Protein AF-A0A7R9MR93-F1 (afdb_monomer_lite)

Radius of gyration: 29.31 Å; chains: 1; bounding box: 92×60×72 Å

Foldseek 3Di:
DPPPPDWDKDKDKDKDPKDFPQPPPPDDDDDDDDDPDPRPGDTDIDIDIDIGTPWFQFDPDDPVVVLRHGDISVCVVVSVCVVCVVVVVVVVVVVVVVVVVPPPPDDDPDDPDDDDDDDDDPPPPPPPPPPPVPDDPDDGDGDHDDDPDPPPPPDDD

Structure (mmCIF, N/CA/C/O backbone):
data_AF-A0A7R9MR93-F1
#
_entry.id   AF-A0A7R9MR93-F1
#
loop_
_atom_site.group_PDB
_atom_site.id
_atom_site.type_symbol
_atom_site.label_atom_id
_atom_site.label_alt_id
_atom_site.label_comp_id
_atom_site.label_asym_id
_atom_site.label_entity_id
_atom_site.label_seq_id
_atom_site.pdbx_PDB_ins_code
_atom_site.Cartn_x
_atom_site.Cartn_y
_atom_site.Cartn_z
_atom_site.occupancy
_atom_site.B_iso_or_equiv
_atom_site.auth_seq_id
_atom_site.auth_comp_id
_atom_site.auth_asym_id
_atom_site.auth_atom_id
_atom_site.pdbx_PDB_model_num
ATOM 1 N N . ASP A 1 1 ? -38.049 0.715 10.838 1.00 40.25 1 ASP A N 1
ATOM 2 C CA . ASP A 1 1 ? -36.932 1.017 9.932 1.00 40.25 1 ASP A CA 1
ATOM 3 C C . ASP A 1 1 ? -35.722 0.181 10.266 1.00 40.25 1 ASP A C 1
ATOM 5 O O . ASP A 1 1 ? -35.054 0.415 11.266 1.00 40.25 1 ASP A O 1
ATOM 9 N N . HIS A 1 2 ? -35.510 -0.874 9.481 1.00 47.22 2 HIS A N 1
ATOM 10 C CA . HIS A 1 2 ? -34.204 -1.509 9.385 1.00 47.22 2 HIS A CA 1
ATOM 11 C C . HIS A 1 2 ? -33.298 -0.504 8.675 1.00 47.22 2 HIS A C 1
ATOM 13 O O . HIS A 1 2 ? -33.533 -0.187 7.516 1.00 47.22 2 HIS A O 1
ATOM 19 N N . ASN A 1 3 ? -32.323 0.055 9.394 1.00 55.16 3 ASN A N 1
ATOM 20 C CA . ASN A 1 3 ? -31.207 0.732 8.748 1.00 55.16 3 ASN A CA 1
ATOM 21 C C . ASN A 1 3 ? -30.474 -0.334 7.932 1.00 55.16 3 ASN A C 1
ATOM 23 O O . ASN A 1 3 ? -29.697 -1.104 8.498 1.00 55.16 3 ASN A O 1
ATOM 27 N N . ASP A 1 4 ? -30.753 -0.396 6.633 1.00 56.91 4 ASP A N 1
ATOM 28 C CA . ASP A 1 4 ? -29.917 -1.116 5.684 1.00 56.91 4 ASP A CA 1
ATOM 29 C C . ASP A 1 4 ? -28.530 -0.474 5.744 1.00 56.91 4 ASP A C 1
ATOM 31 O O . ASP A 1 4 ? -28.295 0.629 5.247 1.00 56.91 4 ASP A O 1
ATOM 35 N N . CYS A 1 5 ? -27.617 -1.125 6.463 1.00 66.06 5 CYS A N 1
ATOM 36 C CA . CYS A 1 5 ? -26.239 -0.684 6.563 1.00 66.06 5 CYS A CA 1
ATOM 37 C C . CYS A 1 5 ? -25.565 -1.021 5.231 1.00 66.06 5 CYS A C 1
ATOM 39 O O . CYS A 1 5 ? -25.122 -2.145 5.008 1.00 66.06 5 CYS A O 1
ATOM 41 N N . HIS A 1 6 ? -25.596 -0.071 4.299 1.00 73.88 6 HIS A N 1
ATOM 42 C CA . HIS A 1 6 ? -24.964 -0.224 2.999 1.00 73.88 6 HIS A CA 1
ATOM 43 C C . HIS A 1 6 ? -23.453 -0.034 3.148 1.00 73.88 6 HIS A C 1
ATOM 45 O O . HIS A 1 6 ? -22.984 1.068 3.437 1.00 73.88 6 HIS A O 1
ATOM 51 N N . PHE A 1 7 ? -22.695 -1.106 2.938 1.00 80.62 7 PHE A N 1
ATOM 52 C CA . PHE A 1 7 ? -21.237 -1.081 2.976 1.00 80.62 7 PHE A CA 1
ATOM 53 C C . PHE A 1 7 ? -20.690 -0.914 1.562 1.00 80.62 7 PHE A C 1
ATOM 55 O O . PHE A 1 7 ? -21.011 -1.692 0.664 1.00 80.62 7 PHE A O 1
ATOM 62 N N . SER A 1 8 ? -19.869 0.111 1.355 1.00 86.12 8 SER A N 1
ATOM 63 C CA . SER A 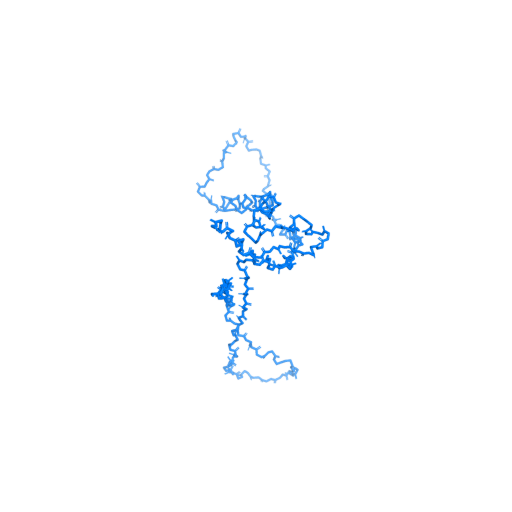1 8 ? -19.171 0.311 0.088 1.00 86.12 8 SER A CA 1
ATOM 64 C C . SER A 1 8 ? -17.885 -0.512 0.039 1.00 86.12 8 SER A C 1
ATOM 66 O O . SER A 1 8 ? -17.144 -0.587 1.019 1.00 86.12 8 SER A O 1
ATOM 68 N N . CYS A 1 9 ? -17.598 -1.079 -1.127 1.00 90.12 9 CYS A N 1
ATOM 69 C CA . CYS A 1 9 ? -16.302 -1.654 -1.463 1.00 90.12 9 CYS A CA 1
ATOM 70 C C . CYS A 1 9 ? -15.787 -1.015 -2.754 1.00 90.12 9 CYS A C 1
ATOM 72 O O . CYS A 1 9 ? -16.573 -0.541 -3.579 1.00 90.12 9 CYS A O 1
ATOM 74 N N . VAL A 1 10 ? -14.468 -0.993 -2.908 1.00 91.25 10 VAL A N 1
ATOM 75 C CA . VAL A 1 10 ? -13.805 -0.663 -4.169 1.00 91.25 10 VAL A CA 1
ATOM 76 C C . VAL A 1 10 ? -13.380 -1.972 -4.813 1.00 91.25 10 VAL A C 1
ATOM 78 O O . VAL A 1 10 ? -12.805 -2.833 -4.152 1.00 91.25 10 VAL A O 1
ATOM 81 N N . VAL A 1 11 ? -13.695 -2.123 -6.097 1.00 92.81 11 VAL A N 1
ATOM 82 C CA . VAL A 1 11 ? -13.258 -3.261 -6.904 1.00 92.81 11 VAL A CA 1
ATOM 83 C C . VAL A 1 11 ? -12.329 -2.734 -7.982 1.00 92.81 11 VAL A C 1
ATOM 85 O O . VAL A 1 11 ? -12.728 -1.890 -8.786 1.00 92.81 11 VAL A O 1
ATOM 88 N N . GLN A 1 12 ? -11.099 -3.227 -7.995 1.00 93.81 12 GLN A N 1
ATOM 89 C CA . GLN A 1 12 ? -10.094 -2.875 -8.983 1.00 93.81 12 GLN A CA 1
ATOM 90 C C . GLN A 1 12 ? -9.714 -4.112 -9.795 1.00 93.81 12 GLN A C 1
ATOM 92 O O . GLN A 1 12 ? -9.323 -5.139 -9.246 1.00 93.81 12 GLN A O 1
ATOM 97 N N . TYR A 1 13 ? -9.816 -3.995 -11.118 1.00 93.44 13 TYR A N 1
ATOM 98 C CA . TYR A 1 13 ? -9.329 -5.003 -12.053 1.00 93.44 13 TYR A CA 1
ATOM 99 C C . TYR A 1 13 ? -7.941 -4.596 -12.531 1.00 93.44 13 TYR A C 1
ATOM 101 O O . TYR A 1 13 ? -7.771 -3.534 -13.131 1.00 93.44 13 TYR A O 1
ATOM 109 N N . ILE A 1 14 ? -6.954 -5.442 -12.264 1.00 92.81 14 ILE A N 1
ATOM 110 C CA . ILE A 1 14 ? -5.595 -5.298 -12.772 1.00 92.81 14 ILE A CA 1
ATOM 111 C C . ILE A 1 14 ? -5.480 -6.219 -13.979 1.00 92.81 14 ILE A C 1
ATOM 113 O O . ILE A 1 14 ? -5.696 -7.426 -13.879 1.00 92.81 14 ILE A O 1
ATOM 117 N N . ILE A 1 15 ? -5.180 -5.637 -15.134 1.00 92.81 15 ILE A N 1
ATOM 118 C CA . ILE A 1 15 ? -5.023 -6.368 -16.388 1.00 92.81 15 ILE A CA 1
ATOM 119 C C . ILE A 1 15 ? -3.543 -6.340 -16.735 1.00 92.81 15 ILE A C 1
ATOM 121 O O . ILE A 1 15 ? -2.976 -5.266 -16.950 1.00 92.81 15 ILE A O 1
ATOM 125 N N . PHE A 1 16 ? -2.919 -7.512 -16.774 1.00 89.06 16 PHE A N 1
ATOM 126 C CA . PHE A 1 16 ? -1.533 -7.625 -17.203 1.00 89.06 16 PHE A CA 1
ATOM 127 C C . PHE A 1 16 ? -1.456 -7.579 -18.736 1.00 89.06 16 PHE A C 1
ATOM 129 O O . PHE A 1 16 ? -2.408 -7.989 -19.410 1.00 89.06 16 PHE A O 1
ATOM 136 N N . PRO A 1 17 ? -0.346 -7.072 -19.308 1.00 90.12 17 PRO A N 1
ATOM 137 C CA . PRO A 1 17 ? -0.126 -7.125 -20.750 1.00 90.12 17 PRO A CA 1
ATOM 138 C C . PRO A 1 17 ? -0.312 -8.550 -21.282 1.00 90.12 17 PRO A C 1
ATOM 140 O O . PRO A 1 17 ? 0.073 -9.501 -20.613 1.00 90.12 17 PRO A O 1
ATOM 143 N N . SER A 1 18 ? -0.875 -8.708 -22.481 1.00 83.06 18 SER A N 1
ATOM 144 C CA . SER A 1 18 ? -1.059 -10.031 -23.088 1.00 83.06 18 SER A CA 1
ATOM 145 C C . SER A 1 18 ? 0.278 -10.750 -23.263 1.00 83.06 18 SER A C 1
ATOM 147 O O . SER A 1 18 ? 1.231 -10.159 -23.779 1.00 83.06 18 SER A O 1
ATOM 149 N N . HIS A 1 19 ? 0.330 -12.028 -22.895 1.00 77.56 19 HIS A N 1
ATOM 150 C CA . HIS A 1 19 ? 1.500 -12.878 -23.096 1.00 77.56 19 HIS A CA 1
ATOM 151 C C . HIS A 1 19 ? 1.193 -13.890 -24.198 1.00 77.56 19 HIS A C 1
ATOM 153 O O . HIS A 1 19 ? 0.135 -14.515 -24.191 1.00 77.56 19 HIS A O 1
ATOM 159 N N . THR A 1 20 ? 2.112 -14.070 -25.138 1.00 79.94 20 THR A N 1
ATOM 160 C CA . THR A 1 20 ? 2.075 -15.205 -26.063 1.00 79.94 20 THR A CA 1
ATOM 161 C C . THR A 1 20 ? 2.774 -16.377 -25.390 1.00 79.94 20 THR A C 1
ATOM 163 O O . THR A 1 20 ? 3.983 -16.308 -25.152 1.00 79.94 20 THR A O 1
ATOM 166 N N . ILE A 1 21 ? 2.043 -17.447 -25.077 1.00 66.88 21 ILE A N 1
ATOM 167 C CA . ILE A 1 21 ? 2.686 -18.732 -24.796 1.00 66.88 21 ILE A CA 1
ATOM 168 C C . ILE A 1 21 ? 2.987 -19.347 -26.156 1.00 66.88 21 ILE A C 1
ATOM 170 O O . ILE A 1 21 ? 2.104 -19.877 -26.823 1.00 66.88 21 ILE A O 1
ATOM 174 N N . THR A 1 22 ? 4.240 -19.248 -26.584 1.00 60.81 22 THR A N 1
ATOM 175 C CA . THR A 1 22 ? 4.732 -20.130 -27.637 1.00 60.81 22 THR A CA 1
ATOM 176 C C . THR A 1 22 ? 4.947 -21.477 -26.960 1.00 60.81 22 THR A C 1
ATOM 178 O O . THR A 1 22 ? 5.617 -21.566 -25.927 1.00 60.81 22 THR A O 1
ATOM 181 N N . ALA A 1 23 ? 4.274 -22.523 -27.436 1.00 53.22 23 ALA A N 1
ATOM 182 C CA . ALA A 1 23 ? 4.410 -23.849 -26.854 1.00 53.22 23 ALA A CA 1
ATOM 183 C C . ALA A 1 23 ? 5.876 -24.283 -26.996 1.00 53.22 23 ALA A C 1
ATOM 185 O O . ALA A 1 23 ? 6.309 -24.705 -28.068 1.00 53.22 23 ALA A O 1
ATOM 186 N N . SER A 1 24 ? 6.665 -24.174 -25.926 1.00 50.56 24 SER A N 1
ATOM 187 C CA . SER A 1 24 ? 8.002 -24.748 -25.872 1.00 50.56 24 SER A CA 1
ATOM 188 C C . SER A 1 24 ? 7.852 -26.263 -25.935 1.00 50.56 24 SER A C 1
ATOM 190 O O . SER A 1 24 ? 7.626 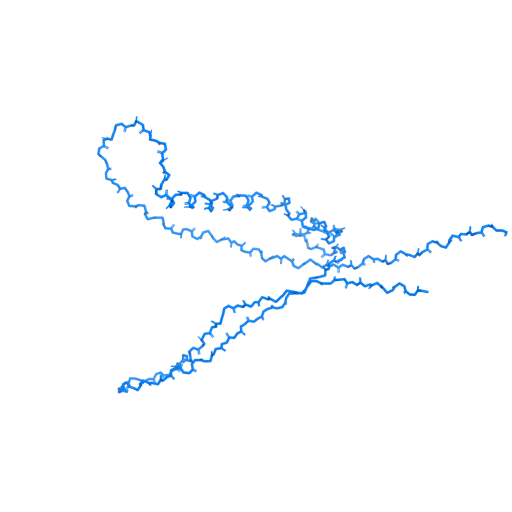-26.952 -24.941 1.00 50.56 24 SER A O 1
ATOM 192 N N . LYS A 1 25 ? 7.931 -26.784 -27.158 1.00 51.03 25 LYS A N 1
ATOM 193 C CA . LYS A 1 25 ? 7.966 -28.207 -27.467 1.00 51.03 25 LYS A CA 1
ATOM 194 C C . LYS A 1 25 ? 9.291 -28.766 -26.951 1.00 51.0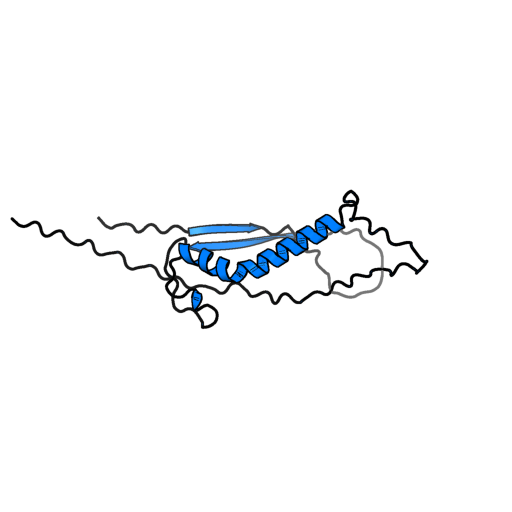3 25 LYS A C 1
ATOM 196 O O . LYS A 1 25 ? 10.264 -28.897 -27.686 1.00 51.03 25 LYS A O 1
ATOM 201 N N . GLU A 1 26 ? 9.344 -29.074 -25.660 1.00 51.62 26 GLU A N 1
ATOM 202 C CA . GLU A 1 26 ? 10.393 -29.905 -25.076 1.00 51.62 26 GLU A CA 1
ATOM 203 C C . GLU A 1 26 ? 10.213 -31.345 -25.591 1.00 51.62 26 GLU A C 1
ATOM 205 O O . GLU A 1 26 ? 9.547 -32.183 -24.988 1.00 51.62 26 GLU A O 1
ATOM 210 N N . SER A 1 27 ? 10.758 -31.631 -26.773 1.00 46.44 27 SER A N 1
ATOM 211 C CA . SER A 1 27 ? 11.159 -32.981 -27.183 1.00 46.44 27 SER A CA 1
ATOM 212 C C . SER A 1 27 ? 12.105 -32.918 -28.374 1.00 46.44 27 SER A C 1
ATOM 214 O O . SER A 1 27 ? 11.687 -32.793 -29.518 1.00 46.44 27 SER A O 1
ATOM 216 N N . LEU A 1 28 ? 13.394 -32.987 -28.046 1.00 49.03 28 LEU A N 1
ATOM 217 C CA . LEU A 1 28 ? 14.412 -33.834 -28.673 1.00 49.03 28 LEU A CA 1
ATOM 218 C C . LEU A 1 28 ? 14.053 -34.431 -30.054 1.00 49.03 28 LEU A C 1
ATOM 220 O O . LEU A 1 28 ? 13.329 -35.420 -30.119 1.00 49.03 28 LEU A O 1
ATOM 224 N N . SER A 1 29 ? 14.667 -33.921 -31.123 1.00 39.38 29 SER A N 1
ATOM 225 C CA . SER A 1 29 ? 15.457 -34.717 -32.078 1.00 39.38 29 SER A CA 1
ATOM 226 C C . SER A 1 29 ? 16.106 -33.797 -33.105 1.00 39.38 29 SER A C 1
ATOM 228 O O . SER A 1 29 ? 15.453 -32.926 -33.667 1.00 39.38 29 SER A O 1
ATOM 230 N N . ASP A 1 30 ? 17.395 -34.039 -33.305 1.00 54.00 30 ASP A N 1
ATOM 231 C CA . ASP A 1 30 ? 18.212 -33.617 -34.437 1.00 54.00 30 ASP A CA 1
ATOM 232 C C . ASP A 1 30 ? 17.564 -34.050 -35.769 1.00 54.00 30 ASP A C 1
ATOM 234 O O . ASP A 1 30 ? 16.806 -35.027 -35.788 1.00 54.00 30 ASP A O 1
ATOM 238 N N . ASP A 1 31 ? 17.951 -33.355 -36.837 1.00 57.19 31 ASP A N 1
ATOM 239 C CA . ASP A 1 31 ? 17.716 -33.628 -38.262 1.00 57.19 31 ASP A CA 1
ATOM 240 C C . ASP A 1 31 ? 16.406 -33.157 -38.953 1.00 57.19 31 ASP A C 1
ATOM 242 O O . ASP A 1 31 ? 15.290 -33.586 -38.665 1.00 57.19 31 ASP A O 1
ATOM 246 N N . GLU A 1 32 ? 16.661 -32.344 -39.993 1.00 49.38 32 GLU A N 1
ATOM 247 C CA . GLU A 1 32 ? 15.882 -32.027 -41.204 1.00 49.38 32 GLU A CA 1
ATOM 248 C C . GLU A 1 32 ? 14.861 -30.860 -41.182 1.00 49.38 32 GLU A C 1
ATOM 250 O O . GLU A 1 32 ? 13.750 -30.950 -40.670 1.00 49.38 32 GLU A O 1
ATOM 255 N N . GLU A 1 33 ? 15.280 -29.798 -41.891 1.00 46.91 33 GLU A N 1
ATOM 256 C CA . GLU A 1 33 ? 14.519 -28.918 -42.799 1.00 46.91 33 GLU A CA 1
ATOM 257 C C . GLU A 1 33 ? 13.344 -28.081 -42.243 1.00 46.91 33 GLU A C 1
ATOM 259 O O . GLU A 1 33 ? 12.282 -28.559 -41.854 1.00 46.91 33 GLU A O 1
ATOM 264 N N . SER A 1 34 ? 13.537 -26.756 -42.298 1.00 54.88 34 SER A N 1
ATOM 265 C CA . SER A 1 34 ? 12.596 -25.710 -41.893 1.00 54.88 34 SER A CA 1
ATOM 266 C C . SER A 1 34 ? 11.231 -25.789 -42.587 1.00 54.88 34 SER A C 1
ATOM 268 O O . SER A 1 34 ? 11.062 -25.294 -43.702 1.00 54.88 34 SER A O 1
ATOM 270 N N . GLU A 1 35 ? 10.212 -26.249 -41.864 1.00 44.97 35 GLU A N 1
ATOM 271 C CA . GLU A 1 35 ? 8.842 -25.785 -42.077 1.00 44.97 35 GLU A CA 1
ATOM 272 C C . GLU A 1 35 ? 8.606 -24.515 -41.248 1.00 44.97 35 GLU A C 1
ATOM 274 O O . GLU A 1 35 ? 8.732 -24.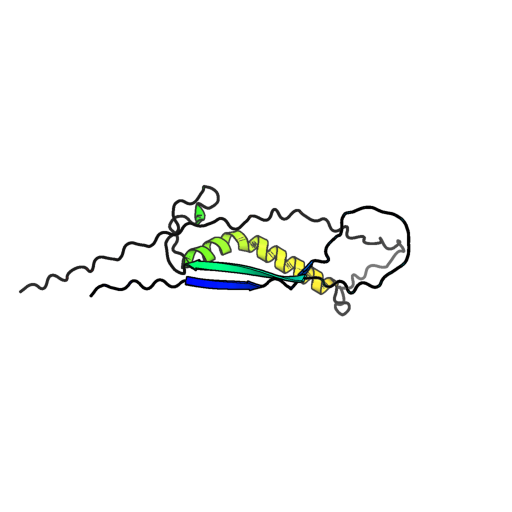505 -40.023 1.00 44.97 35 GLU A O 1
ATOM 279 N N . LEU A 1 36 ? 8.270 -23.420 -41.936 1.00 51.88 36 LEU A N 1
ATOM 280 C CA . LEU A 1 36 ? 7.716 -22.198 -41.350 1.00 51.88 36 LEU A CA 1
ATOM 281 C C . LEU A 1 36 ? 6.308 -22.508 -40.822 1.00 51.88 36 LEU A C 1
ATOM 283 O O . LEU A 1 36 ? 5.311 -22.143 -41.441 1.00 51.88 36 LEU A O 1
ATOM 287 N N . THR A 1 37 ? 6.204 -23.235 -39.714 1.00 45.66 37 THR A N 1
ATOM 288 C CA . THR A 1 37 ? 4.935 -23.351 -38.998 1.00 45.66 37 THR A CA 1
ATOM 289 C C . THR A 1 37 ? 4.644 -22.002 -38.366 1.00 45.66 37 THR A C 1
ATOM 291 O O . THR A 1 37 ? 5.409 -21.544 -37.517 1.00 45.66 37 THR A O 1
ATOM 294 N N . GLU A 1 38 ? 3.570 -21.357 -38.820 1.00 50.84 38 GLU A N 1
ATOM 295 C CA . GLU A 1 38 ? 2.978 -20.202 -38.154 1.00 50.84 38 GLU A CA 1
ATOM 296 C C . GLU A 1 38 ? 2.785 -20.583 -36.685 1.00 50.84 38 GLU A C 1
ATOM 298 O O . GLU A 1 38 ? 2.036 -21.507 -36.366 1.00 50.84 38 GLU A O 1
ATOM 303 N N . ASP A 1 39 ? 3.571 -19.961 -35.809 1.00 55.19 39 ASP A N 1
ATOM 304 C CA . ASP A 1 39 ? 3.486 -20.159 -34.371 1.00 55.19 39 ASP A CA 1
ATOM 305 C C . ASP A 1 39 ? 2.142 -19.564 -33.937 1.00 55.19 39 ASP A C 1
ATOM 307 O O . ASP A 1 39 ? 2.023 -18.360 -33.706 1.00 55.19 39 ASP A O 1
ATOM 311 N N . ASP A 1 40 ? 1.099 -20.400 -33.947 1.00 60.78 40 ASP A N 1
ATOM 312 C CA . ASP A 1 40 ? -0.234 -20.124 -33.405 1.00 60.78 40 ASP A CA 1
ATOM 313 C C . ASP A 1 40 ? -0.119 -20.055 -31.876 1.00 60.78 40 ASP A C 1
ATOM 315 O O . ASP A 1 40 ? -0.587 -20.916 -31.132 1.00 60.78 40 ASP A O 1
ATOM 319 N N . GLY A 1 41 ? 0.642 -19.067 -31.403 1.00 66.62 41 GLY A N 1
ATOM 320 C CA . GLY A 1 41 ? 0.843 -18.810 -29.991 1.00 66.62 41 GLY A CA 1
ATOM 321 C C . GLY A 1 41 ? -0.480 -18.371 -29.382 1.00 66.62 41 GLY A C 1
ATOM 322 O O . GLY A 1 41 ? -1.028 -17.329 -29.748 1.00 66.62 41 GLY A O 1
ATOM 323 N N . GLU A 1 42 ? -0.993 -19.149 -28.431 1.00 75.25 42 GLU A N 1
ATOM 324 C CA . GLU A 1 42 ? -2.217 -18.802 -27.718 1.00 75.25 42 GLU A CA 1
ATOM 325 C C . GLU A 1 42 ? -1.966 -17.533 -26.887 1.00 75.25 42 GLU A C 1
ATOM 327 O O . GLU A 1 42 ? -1.097 -17.483 -26.007 1.00 75.25 42 GLU A O 1
ATOM 332 N N . LEU A 1 43 ? -2.709 -16.469 -27.201 1.00 79.38 43 LEU A N 1
ATOM 333 C CA . LEU A 1 43 ? -2.665 -15.221 -26.449 1.00 79.38 43 LEU A CA 1
ATOM 334 C C . LEU A 1 43 ? -3.366 -15.418 -25.105 1.00 79.38 43 LEU A C 1
ATOM 336 O O . LEU A 1 43 ? -4.585 -15.584 -25.045 1.00 79.38 43 LEU A O 1
ATOM 340 N N . GLN A 1 44 ? -2.605 -15.329 -24.019 1.00 81.50 44 GLN A N 1
ATOM 341 C CA . GLN A 1 44 ? -3.137 -15.391 -22.666 1.00 81.50 44 GLN A CA 1
ATOM 342 C C . GLN A 1 44 ? -3.284 -13.983 -22.081 1.00 81.50 44 GLN A C 1
ATOM 344 O O . GLN A 1 44 ? -2.336 -13.192 -22.054 1.00 81.50 44 GLN A O 1
ATOM 349 N N . LEU A 1 45 ? -4.483 -13.684 -21.573 1.00 86.75 45 LEU A N 1
ATOM 350 C CA . LEU A 1 45 ? -4.760 -12.493 -20.774 1.00 86.75 45 LEU A CA 1
ATOM 351 C C . LEU A 1 45 ? -4.842 -12.889 -19.301 1.00 86.75 45 LEU A C 1
ATOM 353 O O . LEU A 1 45 ? -5.701 -13.684 -18.918 1.00 86.75 45 LEU A O 1
ATOM 357 N N . ILE A 1 46 ? -3.969 -12.321 -18.474 1.00 89.44 46 ILE A N 1
ATOM 358 C CA . ILE A 1 46 ? -4.008 -12.513 -17.024 1.00 89.44 46 ILE A CA 1
ATOM 359 C C . ILE A 1 46 ? -4.696 -11.299 -16.403 1.00 89.44 46 ILE A C 1
ATOM 361 O O . ILE A 1 46 ? -4.327 -10.153 -16.666 1.00 89.44 46 ILE A O 1
ATOM 365 N N . THR A 1 47 ? -5.702 -11.556 -15.569 1.00 90.19 47 THR A N 1
ATOM 366 C CA . THR A 1 47 ? -6.412 -10.519 -14.816 1.00 90.19 47 THR A CA 1
ATOM 367 C C . THR A 1 47 ? -6.441 -10.863 -13.340 1.00 90.19 47 THR A C 1
ATOM 369 O O . THR A 1 47 ? -6.738 -12.000 -12.976 1.00 90.19 47 THR A O 1
ATOM 372 N N . GLU A 1 48 ? -6.220 -9.865 -12.498 1.00 92.31 48 GLU A N 1
ATOM 373 C CA . GLU A 1 48 ? -6.332 -9.965 -11.049 1.00 92.31 48 GLU A CA 1
ATOM 374 C C . GLU A 1 48 ? -7.443 -9.026 -10.557 1.00 92.31 48 GLU A C 1
ATOM 376 O O . GLU A 1 48 ? -7.597 -7.913 -11.060 1.00 92.31 48 GLU A O 1
ATOM 381 N N . CYS A 1 49 ? -8.258 -9.488 -9.608 1.00 92.00 49 CYS A N 1
ATOM 382 C CA . CYS A 1 49 ? -9.376 -8.726 -9.051 1.00 92.00 49 CYS A CA 1
ATOM 383 C C . CYS A 1 49 ? -9.104 -8.433 -7.578 1.00 92.00 49 CYS A C 1
ATOM 385 O O . CYS A 1 49 ? -8.977 -9.356 -6.775 1.00 92.00 49 CYS A O 1
ATOM 387 N N . TRP A 1 50 ? -9.030 -7.150 -7.241 1.00 92.81 50 TRP A N 1
ATOM 388 C CA . TRP A 1 50 ? -8.821 -6.660 -5.886 1.00 92.81 50 TRP A CA 1
ATOM 389 C C . TRP A 1 50 ? -10.135 -6.093 -5.368 1.00 92.81 50 TRP A C 1
ATOM 391 O O . TRP A 1 50 ? -10.749 -5.251 -6.023 1.00 92.81 50 TRP A O 1
ATOM 401 N N . VAL A 1 51 ? -10.577 -6.561 -4.200 1.00 88.94 51 VAL A N 1
ATOM 402 C CA . VAL A 1 51 ? -11.790 -6.074 -3.536 1.00 88.94 51 VAL A CA 1
ATOM 403 C C . VAL A 1 51 ? -11.404 -5.534 -2.170 1.00 88.94 51 VAL A C 1
ATOM 405 O O . VAL A 1 51 ? -10.977 -6.294 -1.304 1.00 88.94 51 VAL A O 1
ATOM 408 N N . GLU A 1 52 ? -11.583 -4.232 -1.973 1.00 87.88 52 GLU A N 1
ATOM 409 C CA . GLU A 1 52 ? -11.196 -3.547 -0.744 1.00 87.88 52 GLU A CA 1
ATOM 410 C C . GLU A 1 52 ? -12.419 -2.938 -0.031 1.00 87.88 52 GLU A C 1
ATOM 412 O O . GLU A 1 52 ? -13.126 -2.093 -0.605 1.00 87.88 52 GLU A O 1
ATOM 417 N N . PRO A 1 53 ? -12.707 -3.340 1.220 1.00 85.62 53 PRO A N 1
ATOM 418 C CA . PRO A 1 53 ? -13.764 -2.728 2.025 1.00 85.62 53 PRO A CA 1
ATOM 419 C C . PRO A 1 53 ? -13.432 -1.264 2.345 1.00 85.62 53 PRO A C 1
ATOM 421 O O . PRO A 1 53 ? -12.308 -0.950 2.695 1.00 85.62 53 PRO A O 1
ATOM 424 N N . GLN A 1 54 ? -14.413 -0.358 2.280 1.00 88.50 54 GLN A N 1
ATOM 425 C CA . GLN A 1 54 ? -14.191 1.079 2.547 1.00 88.50 54 GLN A CA 1
ATOM 426 C C . GLN A 1 54 ? -14.528 1.501 3.988 1.00 88.50 54 GLN A C 1
ATOM 428 O O . GLN A 1 54 ? -14.667 2.689 4.301 1.00 88.50 54 GLN A O 1
ATOM 433 N N . ASN A 1 55 ? -14.723 0.525 4.871 1.00 89.62 55 ASN A N 1
ATOM 434 C CA . ASN A 1 55 ? -15.188 0.705 6.239 1.00 89.62 55 ASN A CA 1
ATOM 435 C C . ASN A 1 55 ? -14.605 -0.394 7.129 1.00 89.62 55 ASN A C 1
ATOM 437 O O . ASN A 1 55 ? -14.177 -1.432 6.632 1.00 89.62 55 ASN A O 1
ATOM 441 N N . GLY A 1 56 ? -14.663 -0.181 8.443 1.00 89.56 56 GLY A N 1
ATOM 442 C CA . GLY A 1 56 ? -14.237 -1.154 9.442 1.00 89.56 56 GLY A CA 1
ATOM 443 C C . GLY A 1 56 ? -13.107 -0.644 10.312 1.00 89.56 56 GLY A C 1
ATOM 444 O O . GLY A 1 56 ? -12.463 0.352 9.993 1.00 89.56 56 GLY A O 1
ATOM 445 N N . VAL A 1 57 ? -12.899 -1.358 11.408 1.00 93.12 57 VAL A N 1
ATOM 446 C CA . VAL A 1 57 ? -11.841 -1.122 12.378 1.00 93.12 57 VAL A CA 1
ATOM 447 C C . VAL A 1 57 ? -10.884 -2.297 12.312 1.00 93.12 57 VAL A C 1
ATOM 449 O O . VAL A 1 57 ? -11.307 -3.453 12.328 1.00 93.12 57 VAL A O 1
ATOM 452 N N . SER A 1 58 ? -9.600 -2.004 12.223 1.00 92.00 58 SER A N 1
ATOM 453 C CA . SER A 1 58 ? -8.551 -3.011 12.260 1.00 92.00 58 SER A CA 1
ATOM 454 C C . SER A 1 58 ? -8.545 -3.745 13.602 1.00 92.00 58 SER A C 1
ATOM 456 O O . SER A 1 58 ? -8.638 -3.125 14.664 1.00 92.00 58 SER A O 1
ATOM 458 N N . PHE A 1 59 ? -8.466 -5.070 13.557 1.00 91.50 59 PHE A N 1
ATOM 459 C CA . PHE A 1 59 ? -8.472 -5.929 14.741 1.00 91.50 59 PHE A CA 1
ATOM 460 C C . PHE A 1 59 ? -7.437 -7.043 14.599 1.00 91.50 59 PHE A C 1
ATOM 462 O O . PHE A 1 59 ? -6.968 -7.292 13.498 1.00 91.50 59 PHE A O 1
ATOM 469 N N . ASP A 1 60 ? -7.086 -7.718 15.694 1.00 88.75 60 ASP A N 1
ATOM 470 C CA . ASP A 1 60 ? -6.236 -8.928 15.692 1.00 88.75 60 ASP A CA 1
ATOM 471 C C . ASP A 1 60 ? -4.932 -8.781 14.877 1.00 88.75 60 ASP A C 1
ATOM 473 O O . ASP A 1 60 ? -4.469 -9.687 14.176 1.00 88.75 60 ASP A O 1
ATOM 477 N N . CYS A 1 61 ? -4.314 -7.602 14.948 1.00 89.62 61 CYS A N 1
ATOM 478 C CA . CYS A 1 61 ? -3.071 -7.314 14.260 1.00 89.62 61 CYS A CA 1
ATOM 479 C C . CYS A 1 61 ? -1.909 -8.085 14.886 1.00 89.62 61 CYS A C 1
ATOM 481 O O . CYS A 1 61 ? -1.645 -8.044 16.093 1.00 89.62 61 CYS A O 1
ATOM 483 N N . SER A 1 62 ? -1.117 -8.717 14.019 1.00 90.38 62 SER A N 1
ATOM 484 C CA . SER A 1 62 ? 0.157 -9.319 14.411 1.00 90.38 62 SER A CA 1
ATOM 485 C C . SER A 1 62 ? 1.112 -8.285 15.029 1.00 90.38 62 SER A C 1
ATOM 487 O O . SER A 1 62 ? 0.994 -7.083 14.790 1.00 90.38 62 SER A O 1
ATOM 489 N N . ASN A 1 63 ? 2.136 -8.743 15.760 1.00 89.31 63 ASN A N 1
ATOM 490 C CA . ASN A 1 63 ? 3.122 -7.845 16.381 1.00 89.31 63 ASN A CA 1
ATOM 491 C C . ASN A 1 63 ? 3.779 -6.865 15.394 1.00 89.31 63 ASN A C 1
ATOM 493 O O . ASN A 1 63 ? 4.098 -5.743 15.777 1.00 89.31 63 ASN A O 1
ATOM 497 N N . ARG A 1 64 ? 3.946 -7.268 14.127 1.00 85.75 64 ARG A N 1
ATOM 498 C CA . ARG A 1 64 ? 4.508 -6.423 13.062 1.00 85.75 64 ARG A CA 1
ATOM 499 C C . ARG A 1 64 ? 3.587 -5.259 12.676 1.00 85.75 64 ARG A C 1
ATOM 501 O O . ARG A 1 64 ? 4.080 -4.221 12.259 1.00 85.75 64 ARG A O 1
ATOM 508 N N . ASN A 1 65 ? 2.278 -5.418 12.867 1.00 88.50 65 ASN A N 1
ATOM 509 C CA . ASN A 1 65 ? 1.245 -4.474 12.433 1.00 88.50 65 ASN A CA 1
ATOM 510 C C . ASN A 1 65 ? 0.481 -3.871 13.614 1.00 88.50 65 ASN A C 1
ATOM 512 O O . ASN A 1 65 ? -0.586 -3.301 13.434 1.00 88.50 65 ASN A O 1
ATOM 516 N N . LYS A 1 66 ? 1.013 -3.994 14.835 1.00 91.19 66 LYS A N 1
ATOM 517 C CA . LYS A 1 66 ? 0.397 -3.474 16.068 1.00 91.19 66 LYS A CA 1
ATOM 518 C C . LYS A 1 66 ? 0.000 -2.002 15.979 1.00 91.19 66 LYS A C 1
ATOM 520 O O . LYS A 1 66 ? -0.945 -1.596 16.638 1.00 91.19 66 LYS A O 1
ATOM 525 N N . PHE A 1 67 ? 0.726 -1.217 15.186 1.00 91.56 67 PHE A N 1
ATOM 526 C CA . PHE A 1 67 ? 0.460 0.203 14.959 1.00 91.56 67 PHE A CA 1
ATOM 527 C C . PHE A 1 67 ? -0.862 0.472 14.213 1.00 91.56 67 PHE A C 1
ATOM 529 O O . PHE A 1 67 ? -1.310 1.614 14.169 1.00 91.56 67 PHE A O 1
ATOM 536 N N . LEU A 1 68 ? -1.478 -0.568 13.640 1.00 93.12 68 LEU A N 1
ATOM 537 C CA . LEU A 1 68 ? -2.773 -0.513 12.970 1.00 93.12 68 LEU A CA 1
ATOM 538 C C . LEU A 1 68 ? -3.928 -0.986 13.852 1.00 93.12 68 LEU A C 1
ATOM 540 O O . LEU A 1 68 ? -5.073 -0.845 13.442 1.00 93.12 68 LEU A O 1
ATOM 544 N N . GLU A 1 69 ? -3.671 -1.576 15.022 1.00 93.94 69 GLU A N 1
ATOM 545 C CA . GLU A 1 69 ? -4.727 -2.135 15.872 1.00 93.94 69 GLU A CA 1
ATOM 546 C C . GLU A 1 69 ? -5.714 -1.043 16.306 1.00 93.94 69 GLU A C 1
ATOM 548 O O . GLU A 1 69 ? -5.315 -0.011 16.848 1.00 93.94 69 GLU A O 1
ATOM 553 N N . GLY A 1 70 ? -7.009 -1.285 16.105 1.00 93.88 70 GLY A N 1
ATOM 554 C CA . GLY A 1 70 ? -8.075 -0.381 16.530 1.00 93.88 70 GLY A CA 1
ATOM 555 C C . GLY A 1 70 ? -8.256 0.866 15.663 1.00 93.88 70 GLY A C 1
ATOM 556 O O . GLY A 1 70 ? -9.106 1.686 16.001 1.00 93.88 70 GLY A O 1
ATOM 557 N N . LEU A 1 71 ? -7.502 1.017 14.570 1.00 94.31 71 LEU A N 1
ATOM 558 C CA . LEU A 1 71 ? -7.680 2.130 13.638 1.00 94.31 71 LEU A CA 1
ATOM 559 C C . LEU A 1 71 ? -8.904 1.920 12.752 1.00 94.31 71 LEU A C 1
ATOM 561 O O . LEU A 1 71 ? -9.116 0.820 12.229 1.00 94.31 71 LEU A O 1
ATOM 565 N N . ASP A 1 72 ? -9.670 2.985 12.524 1.00 93.44 72 ASP A N 1
ATOM 566 C CA . ASP A 1 72 ? -10.663 3.001 11.456 1.00 93.44 72 ASP A CA 1
ATOM 567 C C . ASP A 1 72 ? -9.963 2.910 10.096 1.00 93.44 72 ASP A C 1
ATOM 569 O O . ASP A 1 72 ? -8.868 3.436 9.890 1.00 93.44 72 ASP A O 1
ATOM 573 N N . TYR A 1 73 ? -10.635 2.314 9.112 1.00 91.00 73 TYR A N 1
ATOM 574 C CA . TYR A 1 73 ? -10.105 2.134 7.758 1.00 91.00 73 TYR A CA 1
ATOM 575 C C . TYR A 1 73 ? -9.523 3.427 7.150 1.00 91.00 73 TYR A C 1
ATOM 577 O O . TYR A 1 73 ? -8.482 3.416 6.499 1.00 91.00 73 TYR A O 1
ATOM 585 N N . LYS A 1 74 ? -10.151 4.578 7.424 1.00 89.94 74 LYS A N 1
ATOM 586 C CA . LYS A 1 74 ? -9.695 5.889 6.929 1.00 89.94 74 LYS A CA 1
ATOM 587 C C . LYS A 1 74 ? -8.373 6.350 7.554 1.00 89.94 74 LYS A C 1
ATOM 589 O O . LYS A 1 74 ? -7.656 7.135 6.937 1.00 89.94 74 LYS A O 1
ATOM 594 N N . GLU A 1 75 ? -8.056 5.878 8.753 1.00 92.75 75 GLU A N 1
ATOM 595 C CA . GLU A 1 75 ? -6.867 6.250 9.527 1.00 92.75 75 GLU A CA 1
ATOM 596 C C . GLU A 1 75 ? -5.658 5.368 9.182 1.00 92.75 75 GLU A C 1
ATOM 598 O O . GLU A 1 75 ? -4.514 5.792 9.349 1.00 92.75 75 GLU A O 1
ATOM 603 N N . ILE A 1 76 ? -5.894 4.170 8.636 1.00 91.88 76 ILE A N 1
ATOM 604 C CA . ILE A 1 76 ? -4.844 3.217 8.243 1.00 91.88 76 ILE A CA 1
ATOM 605 C C . ILE A 1 76 ? -3.829 3.868 7.295 1.00 91.88 76 ILE A C 1
ATOM 607 O O . ILE A 1 76 ? -2.623 3.766 7.519 1.00 91.88 76 ILE A O 1
ATOM 611 N N . SER A 1 77 ? -4.302 4.597 6.279 1.00 89.75 77 SER A N 1
ATOM 612 C CA . SER A 1 77 ? -3.430 5.264 5.298 1.00 89.75 77 SER A CA 1
ATOM 613 C C . SER A 1 77 ? -2.482 6.289 5.932 1.00 89.75 77 SER A C 1
ATOM 615 O O . SER A 1 77 ? -1.310 6.365 5.568 1.00 89.75 77 SER A O 1
ATOM 617 N N . GLN A 1 78 ? -2.958 7.048 6.922 1.00 91.75 78 GLN A N 1
ATOM 618 C CA . GLN A 1 78 ? -2.145 8.028 7.646 1.00 91.75 78 GLN A CA 1
ATOM 619 C C . GLN A 1 78 ? -1.098 7.345 8.527 1.00 91.75 78 GLN A C 1
ATOM 621 O O . GLN A 1 78 ? 0.028 7.830 8.642 1.00 91.75 78 GLN A O 1
ATOM 626 N N . SER A 1 79 ? -1.460 6.204 9.113 1.00 92.06 79 SER A N 1
ATOM 627 C CA . SER A 1 79 ? -0.553 5.397 9.925 1.00 92.06 79 SER A CA 1
ATOM 628 C C . SER A 1 79 ? 0.596 4.822 9.088 1.00 92.06 79 SER A C 1
ATOM 630 O O . SER A 1 79 ? 1.756 4.926 9.484 1.00 92.06 79 SER A O 1
ATOM 632 N N . PHE A 1 80 ? 0.301 4.317 7.882 1.00 90.12 80 PHE A N 1
ATOM 633 C CA . PHE A 1 80 ? 1.330 3.898 6.921 1.00 90.12 80 PHE A CA 1
ATOM 634 C C . PHE A 1 80 ? 2.212 5.052 6.465 1.00 90.12 80 PHE A C 1
ATOM 636 O O . PHE A 1 80 ? 3.433 4.924 6.474 1.00 90.12 80 PHE A O 1
ATOM 643 N N . TYR A 1 81 ? 1.616 6.199 6.127 1.00 91.31 81 TYR A N 1
ATOM 644 C CA . TYR A 1 81 ? 2.374 7.367 5.683 1.00 91.31 81 TYR A CA 1
ATOM 645 C C . TYR A 1 81 ? 3.479 7.747 6.675 1.00 91.31 81 TYR A C 1
ATOM 647 O O . TYR A 1 81 ? 4.610 7.984 6.264 1.00 91.31 81 TYR A O 1
ATOM 655 N N . ALA A 1 82 ? 3.185 7.761 7.978 1.00 87.50 82 ALA A N 1
ATOM 656 C CA . ALA A 1 82 ? 4.177 8.103 8.996 1.00 87.50 82 ALA A CA 1
ATOM 657 C C . ALA A 1 82 ? 5.378 7.140 9.028 1.00 87.50 82 ALA A C 1
ATOM 659 O O . ALA A 1 82 ? 6.479 7.552 9.390 1.00 87.50 82 ALA A O 1
ATOM 660 N N . ILE A 1 83 ? 5.170 5.877 8.653 1.00 88.81 83 ILE A N 1
ATOM 661 C CA . ILE A 1 83 ? 6.204 4.837 8.636 1.00 88.81 83 ILE A CA 1
ATOM 662 C C . ILE A 1 83 ? 6.988 4.875 7.322 1.00 88.81 83 ILE A C 1
ATOM 664 O O . ILE A 1 83 ? 8.215 4.796 7.335 1.00 88.81 83 ILE A O 1
ATOM 668 N N . ASP A 1 84 ? 6.294 5.037 6.197 1.00 92.88 84 ASP A N 1
ATOM 6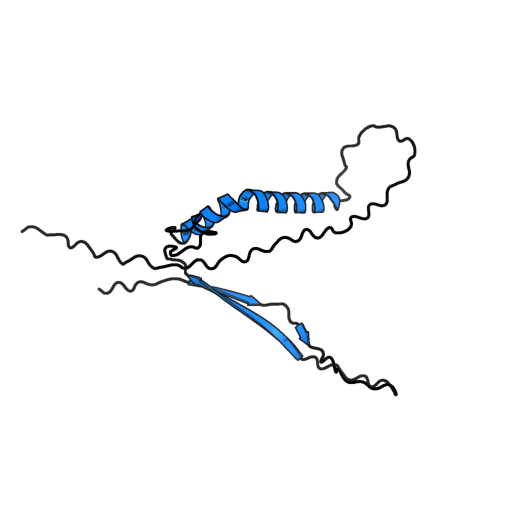69 C CA . ASP A 1 84 ? 6.882 4.894 4.864 1.00 92.88 84 ASP A CA 1
ATOM 670 C C . ASP A 1 84 ? 7.481 6.199 4.316 1.00 92.88 84 ASP A C 1
ATOM 672 O O . ASP A 1 84 ? 8.233 6.166 3.339 1.00 92.88 84 ASP A O 1
ATOM 676 N N . LEU A 1 85 ? 7.184 7.349 4.936 1.00 93.50 85 LEU A N 1
ATOM 677 C CA . LEU A 1 85 ? 7.564 8.677 4.444 1.00 93.50 85 LEU A CA 1
ATOM 678 C C . LEU A 1 85 ? 9.049 8.784 4.088 1.00 93.50 85 LEU A C 1
ATOM 680 O O . LEU A 1 85 ? 9.380 9.276 3.009 1.00 93.50 85 LEU A O 1
ATOM 684 N N . GLU A 1 86 ? 9.942 8.349 4.977 1.00 93.06 86 GLU A N 1
ATOM 685 C CA . GLU A 1 86 ? 11.387 8.455 4.750 1.00 93.06 86 GLU A CA 1
ATOM 686 C C . GLU A 1 86 ? 11.822 7.593 3.561 1.00 93.06 86 GLU A C 1
ATOM 688 O O . GLU A 1 86 ? 12.472 8.090 2.642 1.00 93.06 86 GLU A O 1
ATOM 693 N N . ALA A 1 87 ? 11.395 6.328 3.526 1.00 93.19 87 ALA A N 1
ATOM 694 C CA . ALA A 1 87 ? 11.750 5.396 2.462 1.00 93.19 87 ALA A CA 1
ATOM 695 C C . ALA A 1 87 ? 11.246 5.872 1.091 1.00 93.19 87 ALA A C 1
ATOM 697 O O . ALA A 1 87 ? 12.010 5.893 0.123 1.00 93.19 87 ALA A O 1
ATOM 698 N N . ILE A 1 88 ? 9.986 6.310 1.013 1.00 95.06 88 ILE A N 1
ATOM 699 C CA . ILE A 1 88 ? 9.391 6.848 -0.217 1.00 95.06 88 ILE A CA 1
ATOM 700 C C . ILE A 1 88 ? 10.114 8.130 -0.641 1.00 95.06 88 ILE A C 1
ATOM 702 O O . ILE A 1 88 ? 10.448 8.284 -1.815 1.00 95.06 88 ILE A O 1
ATOM 706 N N . SER A 1 89 ? 10.417 9.028 0.300 1.00 95.62 89 SER A N 1
ATOM 707 C CA . SER A 1 89 ? 11.151 10.266 0.007 1.00 95.62 89 SER A CA 1
ATOM 708 C C . SER A 1 89 ? 12.543 9.979 -0.553 1.00 95.62 89 SER A C 1
ATOM 710 O O . SER A 1 89 ? 12.963 10.617 -1.521 1.00 95.62 89 SER A O 1
ATOM 712 N N . CYS A 1 90 ? 13.252 8.998 0.008 1.00 95.88 90 CYS A N 1
ATOM 713 C CA . CYS A 1 90 ? 14.548 8.559 -0.500 1.00 95.88 90 CYS A CA 1
ATOM 714 C C . CYS A 1 90 ? 14.445 7.977 -1.914 1.00 95.88 90 CYS A C 1
ATOM 716 O O . CYS A 1 90 ? 15.245 8.350 -2.771 1.00 95.88 90 CYS A O 1
ATOM 718 N N . LEU A 1 91 ? 13.463 7.107 -2.175 1.00 96.69 91 LEU A N 1
ATOM 719 C CA . LEU A 1 91 ? 13.245 6.512 -3.500 1.00 96.69 91 LEU A CA 1
ATOM 720 C C . LEU A 1 91 ? 12.944 7.579 -4.557 1.00 96.69 91 LEU A C 1
ATOM 722 O O . LEU A 1 91 ? 13.604 7.605 -5.593 1.00 96.69 91 LEU A O 1
ATOM 726 N N . LEU A 1 92 ? 12.023 8.500 -4.260 1.00 95.50 92 LEU A N 1
ATOM 727 C CA . LEU A 1 92 ? 11.679 9.611 -5.151 1.00 95.50 92 LEU A CA 1
ATOM 728 C C . LEU A 1 92 ? 12.886 10.515 -5.419 1.00 95.50 92 LEU A C 1
ATOM 730 O O . LEU A 1 92 ? 13.146 10.894 -6.557 1.00 95.50 92 LEU A O 1
ATOM 734 N N . THR A 1 93 ? 13.660 10.847 -4.383 1.00 96.12 93 THR A N 1
ATOM 735 C CA . THR A 1 93 ? 14.857 11.692 -4.535 1.00 96.12 93 THR A CA 1
ATOM 736 C C . THR A 1 93 ? 15.914 11.013 -5.402 1.00 96.12 93 THR A C 1
ATOM 738 O O . THR A 1 93 ? 16.545 11.660 -6.243 1.00 96.12 93 THR A O 1
ATOM 741 N N . PHE A 1 94 ? 16.111 9.707 -5.216 1.00 96.31 94 PHE A N 1
ATOM 742 C CA . PHE A 1 94 ? 17.047 8.930 -6.016 1.00 96.31 94 PHE A CA 1
ATOM 743 C C . PHE A 1 94 ? 16.619 8.874 -7.485 1.00 96.31 94 PHE A C 1
ATOM 745 O O . PHE A 1 94 ? 17.433 9.171 -8.357 1.00 96.31 94 PHE A O 1
ATOM 752 N N . GLU A 1 95 ? 15.346 8.579 -7.759 1.00 95.06 95 GLU A N 1
ATOM 753 C CA . GLU A 1 95 ? 14.788 8.591 -9.115 1.00 95.06 95 GLU A CA 1
ATOM 754 C C . GLU A 1 95 ? 14.986 9.952 -9.792 1.00 95.06 95 GLU A C 1
ATOM 756 O O . GLU A 1 95 ? 15.525 10.012 -10.899 1.00 95.06 95 GLU A O 1
ATOM 761 N N . GLN A 1 96 ? 14.686 11.056 -9.100 1.00 94.06 96 GLN A N 1
ATOM 762 C CA . GLN A 1 96 ? 14.883 12.384 -9.689 1.00 94.06 96 GLN A CA 1
ATOM 763 C C . GLN A 1 96 ? 16.350 12.694 -9.940 1.00 94.06 96 GLN A C 1
ATOM 765 O O . GLN A 1 96 ? 16.679 13.263 -10.977 1.00 94.06 96 GLN A O 1
ATOM 770 N N . THR A 1 97 ? 17.245 12.284 -9.045 1.00 92.12 97 THR A N 1
ATOM 771 C CA . THR A 1 97 ? 18.687 12.442 -9.265 1.00 92.12 97 THR A CA 1
ATOM 772 C C . THR A 1 97 ? 19.133 11.680 -10.511 1.00 92.12 97 THR A C 1
ATOM 774 O O . THR A 1 97 ? 19.864 12.230 -11.331 1.00 92.12 97 THR A O 1
ATOM 777 N N . LEU A 1 98 ? 18.649 10.449 -10.708 1.00 92.88 98 LEU A N 1
ATOM 778 C CA . LEU A 1 98 ? 18.950 9.663 -11.906 1.00 92.88 98 LEU A CA 1
ATOM 779 C C . LEU A 1 98 ? 18.458 10.343 -13.185 1.00 92.88 98 LEU A C 1
ATOM 781 O O . LEU A 1 98 ? 19.201 10.381 -14.164 1.00 92.88 98 LEU A O 1
ATOM 785 N N . ILE A 1 99 ? 17.241 10.893 -13.176 1.00 92.12 99 ILE A N 1
ATOM 786 C CA . ILE A 1 99 ? 16.689 11.629 -14.323 1.00 92.12 99 ILE A CA 1
ATOM 787 C C . ILE A 1 99 ? 17.534 12.873 -14.622 1.00 92.12 99 ILE A C 1
ATOM 789 O O . ILE A 1 99 ? 17.849 13.135 -15.781 1.00 92.12 99 ILE A O 1
ATOM 793 N N . LEU A 1 100 ? 17.947 13.622 -13.594 1.00 88.81 100 LEU A N 1
ATOM 794 C CA . LEU A 1 100 ? 18.796 14.806 -13.764 1.00 88.81 100 LEU A CA 1
ATOM 795 C C . LEU A 1 100 ? 20.178 14.441 -14.324 1.00 88.81 100 LEU A C 1
ATOM 797 O O . LEU A 1 100 ? 20.669 15.134 -15.206 1.00 88.81 100 LEU A O 1
ATOM 801 N N . CYS A 1 101 ? 20.780 13.335 -13.878 1.00 85.75 101 CYS A N 1
ATOM 802 C CA . CYS A 1 101 ? 22.065 12.858 -14.401 1.00 85.75 101 CYS A CA 1
ATOM 803 C C . CYS A 1 101 ? 22.011 12.407 -15.869 1.00 85.75 101 CYS A C 1
ATOM 805 O O . CYS A 1 101 ? 23.050 12.362 -16.518 1.00 85.75 101 CYS A O 1
ATOM 807 N N . GLN A 1 102 ? 20.834 12.046 -16.385 1.00 84.38 102 GLN A N 1
ATOM 808 C CA . GLN A 1 102 ? 20.638 11.682 -17.795 1.00 84.38 102 GLN A CA 1
ATOM 809 C C . GLN A 1 102 ? 20.326 12.895 -18.680 1.00 84.38 102 GLN A C 1
ATOM 811 O O . GLN A 1 102 ? 20.242 12.763 -19.900 1.00 84.38 102 GLN A O 1
ATOM 816 N N . ASN A 1 103 ? 20.112 14.068 -18.084 1.00 80.81 103 ASN A N 1
ATOM 817 C CA . ASN A 1 103 ? 19.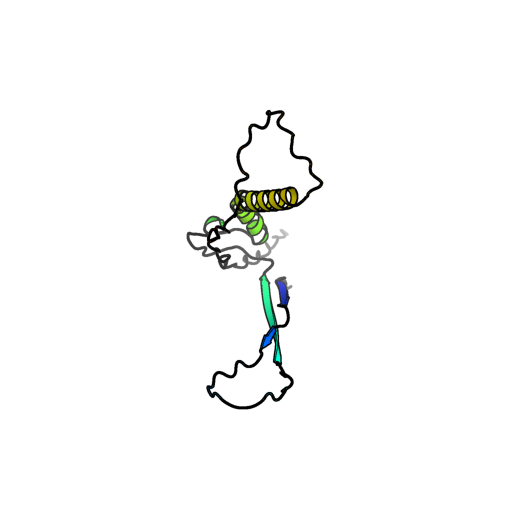794 15.275 -18.821 1.00 80.81 103 ASN A CA 1
ATOM 818 C C . ASN A 1 103 ? 21.079 16.029 -19.189 1.00 80.81 103 ASN A C 1
ATOM 820 O O . ASN A 1 103 ? 21.582 16.838 -18.411 1.00 80.81 103 ASN A O 1
ATOM 824 N N . ASP A 1 104 ? 21.560 15.805 -20.413 1.00 69.75 104 ASP A N 1
ATOM 825 C CA . ASP A 1 104 ? 22.759 16.446 -20.976 1.00 69.75 104 ASP A CA 1
ATOM 826 C C . ASP A 1 104 ? 22.677 17.987 -21.041 1.00 69.75 104 ASP A C 1
ATOM 828 O O . ASP A 1 104 ? 23.684 18.655 -21.271 1.00 69.75 104 ASP A O 1
ATOM 832 N N . ALA A 1 105 ? 21.488 18.576 -20.854 1.00 73.25 105 ALA A N 1
ATOM 833 C CA . ALA A 1 105 ? 21.288 20.025 -20.842 1.00 73.25 105 ALA A CA 1
ATOM 834 C C . ALA A 1 105 ? 21.543 20.680 -19.470 1.00 73.25 105 ALA A C 1
ATOM 836 O O . ALA A 1 105 ? 21.467 21.905 -19.357 1.00 73.25 105 ALA A O 1
ATOM 837 N N . ILE A 1 106 ? 21.796 19.894 -18.419 1.00 67.44 106 ILE A N 1
ATOM 838 C CA . ILE A 1 106 ? 22.082 20.413 -17.080 1.00 67.44 106 ILE A CA 1
ATOM 839 C C . ILE A 1 106 ? 23.594 20.585 -16.943 1.00 67.44 106 ILE A C 1
ATOM 841 O O . ILE A 1 106 ? 24.329 19.624 -16.735 1.00 67.44 106 ILE A O 1
ATOM 845 N N . GLU A 1 107 ? 24.063 21.828 -17.045 1.00 64.12 107 GLU A N 1
ATOM 846 C CA . GLU A 1 107 ? 25.452 22.171 -16.743 1.00 64.12 107 GLU A CA 1
ATOM 847 C C . GLU A 1 107 ? 25.732 21.893 -15.258 1.00 64.12 107 GLU A C 1
ATOM 849 O O . GLU A 1 107 ? 25.139 22.499 -14.361 1.00 64.12 107 GLU A O 1
ATOM 854 N N . THR A 1 108 ? 26.631 20.950 -14.980 1.00 61.00 108 THR A N 1
ATOM 855 C CA . THR A 1 108 ? 27.141 20.728 -13.625 1.00 61.00 108 THR A CA 1
ATOM 856 C C . THR A 1 108 ? 27.897 21.975 -13.169 1.00 61.00 108 THR A C 1
ATOM 858 O O . THR A 1 108 ? 28.629 22.533 -13.990 1.00 61.00 108 THR A O 1
ATOM 861 N N . PRO A 1 109 ? 27.791 22.403 -11.895 1.00 64.88 109 PRO A N 1
ATOM 862 C CA . PRO A 1 109 ? 28.610 23.491 -11.378 1.00 64.88 109 PRO A CA 1
ATOM 863 C C . PRO A 1 109 ? 30.080 23.197 -11.681 1.00 64.88 109 PRO A C 1
ATOM 865 O O . PRO A 1 109 ? 30.633 22.200 -11.222 1.00 64.88 109 PRO A O 1
ATOM 868 N N . ILE A 1 110 ? 30.662 24.020 -12.549 1.00 59.88 110 ILE A N 1
ATOM 869 C CA . ILE A 1 110 ? 32.036 23.895 -13.011 1.00 59.88 110 ILE A CA 1
ATOM 870 C C . ILE A 1 110 ? 32.920 24.233 -11.810 1.00 59.88 110 ILE A C 1
ATOM 872 O O . ILE A 1 110 ? 33.016 25.395 -11.417 1.00 59.88 110 ILE A O 1
ATOM 876 N N . ASP A 1 111 ? 33.533 23.221 -11.202 1.00 52.62 111 ASP A N 1
ATOM 877 C CA . ASP A 1 111 ? 34.665 23.435 -10.310 1.00 52.62 111 ASP A CA 1
ATOM 878 C C . ASP A 1 111 ? 35.832 23.933 -11.174 1.00 52.62 111 ASP A C 1
ATOM 880 O O . ASP A 1 111 ? 36.385 23.185 -11.984 1.00 52.62 111 ASP A O 1
ATOM 884 N N . ASP A 1 112 ? 36.207 25.204 -11.013 1.00 52.78 112 ASP A N 1
ATOM 885 C CA . ASP A 1 112 ? 37.467 25.767 -11.506 1.00 52.78 112 ASP A CA 1
ATOM 886 C C . ASP A 1 112 ? 38.652 25.050 -10.821 1.00 52.78 112 ASP A C 1
ATOM 888 O O . ASP A 1 112 ? 39.294 25.575 -9.908 1.00 52.78 112 ASP A O 1
ATOM 892 N N . ILE A 1 113 ? 38.952 23.818 -11.234 1.00 58.78 113 ILE A N 1
ATOM 893 C CA . ILE A 1 113 ? 40.154 23.080 -10.839 1.00 58.78 113 ILE A CA 1
ATOM 894 C C . ILE A 1 113 ? 40.957 22.790 -12.113 1.00 58.78 113 ILE A C 1
ATOM 896 O O . ILE A 1 113 ? 40.434 22.165 -13.039 1.00 58.78 113 ILE A O 1
ATOM 900 N N . PRO A 1 114 ? 42.233 23.216 -12.203 1.00 46.72 114 PRO A N 1
ATOM 901 C CA . PRO A 1 114 ? 43.051 22.958 -13.379 1.00 46.72 114 PRO A CA 1
ATOM 902 C C . PRO A 1 114 ? 43.259 21.451 -13.548 1.00 46.72 114 PRO A C 1
ATOM 904 O O . PRO A 1 114 ? 43.836 20.792 -12.683 1.00 46.72 114 PRO A O 1
ATOM 907 N N . VAL A 1 115 ? 42.799 20.921 -14.680 1.00 48.22 115 VAL A N 1
ATOM 908 C CA . VAL A 1 115 ? 42.948 19.519 -15.079 1.00 48.22 115 VAL A CA 1
ATOM 909 C C . VAL A 1 115 ? 44.433 19.180 -15.228 1.00 48.22 115 VAL A C 1
ATOM 911 O O . VAL A 1 115 ? 45.083 19.589 -16.191 1.00 48.22 115 VAL A O 1
ATOM 914 N N . SER A 1 116 ? 44.977 18.398 -14.295 1.00 44.25 116 SER A N 1
ATOM 915 C CA . SER A 1 116 ? 46.135 17.549 -14.564 1.00 44.25 116 SER A CA 1
ATOM 916 C C . SER A 1 116 ? 45.644 16.169 -15.000 1.00 44.25 116 SER A C 1
ATOM 918 O O . SER A 1 116 ? 44.808 15.536 -14.356 1.00 44.25 116 SER A O 1
ATOM 920 N N . ASN A 1 117 ? 46.153 15.736 -16.152 1.00 47.91 117 ASN A N 1
ATOM 921 C CA . ASN A 1 117 ? 45.787 14.509 -16.848 1.00 47.91 117 ASN A CA 1
ATOM 922 C C . ASN A 1 117 ? 45.738 13.302 -15.906 1.00 47.91 117 ASN A C 1
ATOM 924 O O . ASN A 1 117 ? 46.776 12.831 -15.443 1.00 47.91 117 ASN A O 1
ATOM 928 N N . THR A 1 118 ? 44.545 12.757 -15.695 1.00 41.38 118 THR A N 1
ATOM 929 C CA . THR A 1 118 ? 44.401 11.377 -15.236 1.00 41.38 118 THR A CA 1
ATOM 930 C C . THR A 1 118 ? 43.226 10.746 -15.964 1.00 41.38 118 THR A C 1
ATOM 932 O O . THR A 1 118 ? 42.160 11.343 -16.094 1.00 41.38 118 THR A O 1
ATOM 935 N N . GLU A 1 119 ? 43.495 9.571 -16.521 1.00 42.56 119 GLU A N 1
ATOM 936 C CA . GLU A 1 119 ? 42.609 8.759 -17.345 1.00 42.56 119 GLU A CA 1
ATOM 937 C C . GLU A 1 119 ? 41.217 8.603 -16.722 1.00 42.56 119 GLU A C 1
ATOM 939 O O . GLU A 1 119 ? 41.066 8.344 -15.528 1.00 42.56 119 GLU A O 1
ATOM 944 N N . SER A 1 120 ? 40.195 8.754 -17.562 1.00 39.16 120 SER A N 1
ATOM 945 C CA . SER A 1 120 ? 38.790 8.597 -17.203 1.00 39.16 120 SER A CA 1
ATOM 946 C C . SER A 1 120 ? 38.527 7.203 -16.615 1.00 39.16 120 SER A C 1
ATOM 948 O O . SER A 1 120 ? 38.722 6.206 -17.318 1.00 39.16 120 SER A O 1
ATOM 950 N N . PRO A 1 121 ? 38.019 7.080 -15.376 1.00 40.81 121 PRO A N 1
ATOM 951 C CA . PRO A 1 121 ? 37.525 5.805 -14.893 1.00 40.81 121 PRO A CA 1
ATOM 952 C C . PRO A 1 121 ? 36.211 5.508 -15.617 1.00 40.81 121 PRO A C 1
ATOM 954 O O . PRO A 1 121 ? 35.214 6.205 -15.439 1.00 40.81 121 PRO A O 1
ATOM 957 N N . GLN A 1 122 ? 36.215 4.468 -16.448 1.00 42.53 122 GLN A N 1
ATOM 958 C CA . GLN A 1 122 ? 35.012 3.833 -16.983 1.00 42.53 122 GLN A CA 1
ATOM 959 C C . GLN A 1 122 ? 34.088 3.469 -15.810 1.00 42.53 122 GLN A C 1
ATOM 961 O O . GLN A 1 122 ? 34.316 2.480 -15.107 1.00 42.53 122 GLN A O 1
ATOM 966 N N . HIS A 1 123 ? 33.066 4.287 -15.563 1.00 41.22 123 HIS A N 1
ATOM 967 C CA . HIS A 1 123 ? 32.090 4.061 -14.507 1.00 41.22 123 HIS A CA 1
ATOM 968 C C . HIS A 1 123 ? 31.123 2.954 -14.943 1.00 41.22 123 HIS A C 1
ATOM 970 O O . HIS A 1 123 ? 30.014 3.194 -15.411 1.00 41.22 123 HIS A O 1
ATOM 976 N N . ASN A 1 124 ? 31.566 1.706 -14.794 1.00 38.88 124 ASN A N 1
ATOM 977 C CA . ASN A 1 124 ? 30.669 0.563 -14.722 1.00 38.88 124 ASN A CA 1
ATOM 978 C C . ASN A 1 124 ? 29.910 0.663 -13.397 1.00 38.88 124 ASN A C 1
ATOM 980 O O . ASN A 1 124 ? 30.357 0.127 -12.378 1.00 38.88 124 ASN A O 1
ATOM 984 N N . LEU A 1 125 ? 28.763 1.344 -13.408 1.00 43.19 125 LEU A N 1
ATOM 985 C CA . LEU A 1 125 ? 27.788 1.220 -12.337 1.00 43.19 125 LEU A CA 1
ATOM 986 C C . LEU A 1 125 ? 27.220 -0.199 -12.425 1.00 43.19 125 LEU A C 1
ATOM 988 O O . LEU A 1 125 ? 26.224 -0.464 -13.091 1.00 43.19 125 LEU A O 1
ATOM 992 N N . LYS A 1 126 ? 27.918 -1.154 -11.803 1.00 39.41 126 LYS A N 1
ATOM 993 C CA . LYS A 1 126 ? 27.375 -2.487 -11.563 1.00 39.41 126 LYS A CA 1
ATOM 994 C C . LYS A 1 126 ? 26.068 -2.256 -10.820 1.00 39.41 126 LYS A C 1
ATOM 996 O O . LYS A 1 126 ? 26.105 -1.715 -9.716 1.00 39.41 126 LYS A O 1
ATOM 1001 N N . HIS A 1 127 ? 24.947 -2.615 -11.442 1.00 42.81 127 HIS A N 1
ATOM 1002 C CA . HIS A 1 127 ? 23.635 -2.630 -10.812 1.00 42.81 127 HIS A CA 1
ATOM 1003 C C . HIS A 1 127 ? 23.736 -3.486 -9.550 1.00 42.81 127 HIS A C 1
ATOM 1005 O O . HIS A 1 127 ? 23.618 -4.709 -9.587 1.00 42.81 127 HIS A O 1
ATOM 1011 N N . SER A 1 128 ? 24.041 -2.844 -8.425 1.00 40.84 128 SER A N 1
ATOM 1012 C CA . SER A 1 128 ? 23.928 -3.459 -7.122 1.00 40.84 128 SER A CA 1
ATOM 1013 C C . SER A 1 128 ? 22.437 -3.497 -6.873 1.00 40.84 128 SER A C 1
ATOM 1015 O O . SER A 1 128 ? 21.842 -2.522 -6.423 1.00 40.84 128 SER A O 1
ATOM 1017 N N . THR A 1 129 ? 21.811 -4.596 -7.286 1.00 41.47 129 THR A N 1
ATOM 1018 C CA . THR A 1 129 ? 20.459 -4.935 -6.872 1.00 41.47 129 THR A CA 1
ATOM 1019 C C . THR A 1 129 ? 20.518 -5.104 -5.361 1.00 41.47 129 THR A C 1
ATOM 1021 O O . THR A 1 129 ? 20.782 -6.198 -4.851 1.00 41.47 129 THR A O 1
ATOM 1024 N N . SER A 1 130 ? 20.338 -4.006 -4.626 1.00 39.19 130 SER A N 1
ATOM 1025 C CA . SER A 1 130 ? 19.880 -4.093 -3.255 1.00 39.19 130 SER A CA 1
ATOM 1026 C C . SER A 1 130 ? 18.600 -4.909 -3.336 1.00 39.19 130 SER A C 1
ATOM 1028 O O . SER A 1 130 ? 17.651 -4.561 -4.038 1.00 39.19 130 SER A O 1
ATOM 1030 N N . LYS A 1 131 ? 18.618 -6.084 -2.709 1.00 36.69 131 LYS A N 1
ATOM 1031 C CA . LYS A 1 131 ? 17.406 -6.863 -2.503 1.00 36.69 131 LYS A CA 1
ATOM 1032 C C . LYS A 1 131 ? 16.523 -5.997 -1.611 1.00 36.69 131 LYS A C 1
ATOM 1034 O O . LYS A 1 131 ? 16.653 -6.049 -0.392 1.00 36.69 131 LYS A O 1
ATOM 1039 N N . LEU A 1 132 ? 15.696 -5.148 -2.220 1.00 42.12 132 LEU A N 1
ATOM 1040 C CA . LEU A 1 132 ? 14.518 -4.592 -1.581 1.00 42.12 132 LEU A CA 1
ATOM 1041 C C . LEU A 1 132 ? 13.719 -5.818 -1.172 1.00 42.12 132 LEU A C 1
ATOM 1043 O O . LEU A 1 132 ? 13.159 -6.525 -2.009 1.00 42.12 132 LEU A O 1
ATOM 1047 N N . LEU A 1 133 ? 13.819 -6.158 0.110 1.00 41.47 133 LEU A N 1
ATOM 1048 C CA . LEU A 1 133 ? 13.027 -7.206 0.710 1.00 41.47 133 LEU A CA 1
ATOM 1049 C C . LEU A 1 133 ? 11.593 -6.703 0.603 1.00 41.47 133 LEU A C 1
ATOM 1051 O O . LEU A 1 133 ? 11.170 -5.892 1.419 1.00 41.47 133 LEU A O 1
ATOM 1055 N N . GLY A 1 134 ? 10.910 -7.090 -0.475 1.00 36.75 134 GLY A N 1
ATOM 1056 C CA . GLY A 1 134 ? 9.525 -6.736 -0.719 1.00 36.75 134 GLY A CA 1
ATOM 1057 C C . GLY A 1 134 ? 8.721 -7.245 0.459 1.00 36.75 134 GLY A C 1
ATOM 1058 O O . GLY A 1 134 ? 8.450 -8.440 0.576 1.00 36.75 134 GLY A O 1
ATOM 1059 N N . THR A 1 135 ? 8.409 -6.356 1.392 1.00 42.03 135 THR A N 1
ATOM 1060 C CA . THR A 1 135 ? 7.469 -6.669 2.446 1.00 42.03 135 THR A CA 1
ATOM 1061 C C . THR A 1 135 ? 6.120 -6.679 1.761 1.00 42.03 135 THR A C 1
ATOM 1063 O O . THR A 1 135 ? 5.600 -5.619 1.426 1.00 42.03 135 THR A O 1
ATOM 1066 N N . SER A 1 136 ? 5.576 -7.870 1.510 1.00 42.78 136 SER A N 1
ATOM 1067 C CA . SER A 1 136 ? 4.162 -7.999 1.169 1.00 42.78 136 SER A CA 1
ATOM 1068 C C . SER A 1 136 ? 3.371 -7.165 2.171 1.00 42.78 136 SER A C 1
ATOM 1070 O O . SER A 1 136 ? 3.580 -7.316 3.390 1.00 42.78 136 SER A O 1
ATOM 1072 N N . THR A 1 137 ? 2.518 -6.274 1.663 1.00 54.69 137 THR A N 1
ATOM 1073 C CA . THR A 1 137 ? 1.568 -5.537 2.491 1.00 54.69 137 THR A CA 1
ATOM 1074 C C . THR A 1 137 ? 0.830 -6.580 3.322 1.00 54.69 137 THR A C 1
ATOM 1076 O O . THR A 1 137 ? 0.332 -7.558 2.761 1.00 54.69 137 THR A O 1
ATOM 1079 N N . PRO A 1 138 ? 0.891 -6.499 4.656 1.00 61.12 138 PRO A N 1
ATOM 1080 C CA . PRO A 1 138 ? 0.217 -7.477 5.485 1.00 61.12 138 PRO A CA 1
ATOM 1081 C C . PRO A 1 138 ? -1.291 -7.379 5.272 1.00 61.12 138 PRO A C 1
ATOM 1083 O O . PRO A 1 138 ? -1.817 -6.271 5.215 1.00 61.12 138 PRO A O 1
ATOM 1086 N N . ASP A 1 139 ? -1.978 -8.520 5.249 1.00 73.88 139 ASP A N 1
ATOM 1087 C CA . ASP A 1 139 ? -3.433 -8.530 5.366 1.00 73.88 139 ASP A CA 1
ATOM 1088 C C . ASP A 1 139 ? -3.822 -7.877 6.700 1.00 73.88 139 ASP A C 1
ATOM 1090 O O . ASP A 1 139 ? -3.352 -8.288 7.769 1.00 73.88 139 ASP A O 1
ATOM 1094 N N . ILE A 1 140 ? -4.640 -6.825 6.632 1.00 77.38 140 ILE A N 1
ATOM 1095 C CA . ILE A 1 140 ? -5.171 -6.117 7.800 1.00 77.38 140 ILE A CA 1
ATOM 1096 C C . ILE A 1 140 ? -6.621 -6.557 7.955 1.00 77.38 140 ILE A C 1
ATOM 1098 O O . ILE A 1 140 ? -7.470 -6.146 7.158 1.00 77.38 140 ILE A O 1
ATOM 1102 N N . PRO A 1 141 ? -6.938 -7.410 8.938 1.00 82.31 141 PRO A N 1
ATOM 1103 C CA . PRO A 1 141 ? -8.308 -7.835 9.117 1.00 82.31 141 PRO A CA 1
ATOM 1104 C C . PRO A 1 141 ? -9.120 -6.678 9.713 1.00 82.31 141 PRO A C 1
ATOM 1106 O O . PRO A 1 141 ? -8.726 -6.046 10.692 1.00 82.31 141 PRO A O 1
ATOM 1109 N N . LEU A 1 142 ? -10.264 -6.383 9.089 1.00 81.00 142 LEU A N 1
ATOM 1110 C CA . LEU A 1 142 ? -11.185 -5.326 9.508 1.00 81.00 142 LEU A CA 1
ATOM 1111 C C . LEU A 1 142 ? -12.477 -5.931 10.049 1.00 81.00 142 LEU A C 1
ATOM 1113 O O . LEU A 1 142 ? -13.088 -6.792 9.413 1.00 81.00 142 LEU A O 1
ATOM 1117 N N . ILE A 1 143 ? -12.926 -5.448 11.204 1.00 85.75 143 ILE A N 1
ATOM 1118 C CA . ILE A 1 143 ? -14.221 -5.785 11.788 1.00 85.75 143 ILE A CA 1
ATOM 1119 C C . ILE A 1 143 ? -15.147 -4.578 11.709 1.00 85.75 143 ILE A C 1
ATOM 1121 O O . ILE A 1 143 ? -14.733 -3.434 11.891 1.00 85.75 143 ILE A O 1
ATOM 1125 N N . MET A 1 144 ? -16.423 -4.811 11.412 1.00 81.56 144 MET A N 1
ATOM 1126 C CA . MET A 1 144 ? -17.392 -3.719 11.371 1.00 81.56 144 MET A CA 1
ATOM 1127 C C . MET A 1 144 ? -17.717 -3.241 12.792 1.00 81.56 144 MET A C 1
ATOM 1129 O O . MET A 1 144 ? -17.984 -4.077 13.663 1.00 81.56 144 MET A O 1
ATOM 1133 N N . PRO A 1 145 ? -17.760 -1.919 13.042 1.00 67.31 145 PRO A N 1
ATOM 1134 C CA . PRO A 1 145 ? -18.229 -1.409 14.318 1.00 67.31 145 PRO A CA 1
ATOM 1135 C C . PRO A 1 145 ? -19.713 -1.767 14.523 1.00 67.31 145 PRO A C 1
ATOM 1137 O O . PRO A 1 145 ? -20.501 -1.749 13.571 1.00 67.31 145 PRO A O 1
ATOM 1140 N N . PRO A 1 146 ? -20.134 -2.101 15.757 1.00 61.28 146 PRO A N 1
ATOM 1141 C CA . PRO A 1 146 ? -21.527 -2.409 16.045 1.00 61.28 146 PRO A CA 1
ATOM 1142 C C . PRO A 1 146 ? -22.424 -1.190 15.789 1.00 61.28 146 PRO A C 1
ATOM 1144 O O . PRO A 1 146 ? -22.115 -0.076 16.210 1.00 61.28 146 PRO A O 1
ATOM 1147 N N . ILE A 1 147 ? -23.568 -1.415 15.132 1.00 60.78 147 ILE A N 1
ATOM 1148 C CA . ILE A 1 147 ? -24.567 -0.375 14.850 1.00 60.78 147 ILE A CA 1
ATOM 1149 C C . ILE A 1 147 ? -24.994 0.272 16.181 1.00 60.78 147 ILE A C 1
ATOM 1151 O O . ILE A 1 147 ? -25.464 -0.448 17.074 1.00 60.78 147 ILE A O 1
ATOM 1155 N N . PRO A 1 148 ? -24.871 1.604 16.346 1.00 54.16 148 PRO A N 1
ATOM 1156 C CA . PRO A 1 148 ? -25.320 2.264 17.561 1.00 54.16 148 PRO A CA 1
ATOM 1157 C C . PRO A 1 148 ? -26.828 2.053 17.718 1.00 54.16 148 PRO A C 1
ATOM 1159 O O . PRO A 1 148 ? -27.632 2.433 16.864 1.00 54.16 148 PRO A O 1
ATOM 1162 N N . LYS A 1 149 ? -27.224 1.410 18.822 1.00 46.78 149 LYS A N 1
ATOM 1163 C CA . LYS A 1 149 ? -28.632 1.275 19.202 1.00 46.78 149 LYS A CA 1
ATOM 1164 C C . LYS A 1 149 ? -29.163 2.684 19.440 1.00 46.78 149 LYS A C 1
ATOM 1166 O O . LYS A 1 149 ? -28.693 3.352 20.354 1.00 46.78 149 LYS A O 1
ATOM 1171 N N . SER A 1 150 ? -30.120 3.130 18.626 1.00 53.91 150 SER A N 1
ATOM 1172 C CA . SER A 1 150 ? -30.768 4.433 18.788 1.00 53.91 150 SER A CA 1
ATOM 1173 C C . SER A 1 150 ? -31.209 4.616 20.244 1.00 53.91 150 SER A C 1
ATOM 1175 O O . SER A 1 150 ? -32.047 3.847 20.734 1.00 53.91 150 SER A O 1
ATOM 1177 N N . GLU A 1 151 ? -30.659 5.610 20.939 1.00 50.41 151 GLU A N 1
ATOM 1178 C CA . GLU A 1 151 ? -31.152 6.011 22.251 1.00 50.41 151 GLU A CA 1
ATOM 1179 C C . GLU A 1 151 ? -32.603 6.460 22.089 1.00 50.41 151 GLU A C 1
ATOM 1181 O O . GLU A 1 151 ? -32.915 7.490 21.491 1.00 50.41 151 GLU A O 1
ATOM 1186 N N . ARG A 1 152 ? -33.523 5.624 22.574 1.00 45.47 152 ARG A N 1
ATOM 1187 C CA . ARG A 1 152 ? -34.950 5.922 22.600 1.00 45.47 152 ARG A CA 1
ATOM 1188 C C . ARG A 1 152 ? -35.135 7.128 23.524 1.00 45.47 152 ARG A C 1
ATOM 1190 O O . ARG A 1 152 ? -35.105 6.979 24.745 1.00 45.47 152 ARG A O 1
ATOM 1197 N N . ILE A 1 153 ? -35.304 8.308 22.929 1.00 47.25 153 ILE A N 1
ATOM 1198 C CA . ILE A 1 153 ? -35.668 9.552 23.611 1.00 47.25 153 ILE A CA 1
ATOM 1199 C C . ILE A 1 153 ? -36.871 9.245 24.509 1.00 47.25 153 ILE A C 1
ATOM 1201 O O . ILE A 1 153 ? -37.956 8.918 24.025 1.00 47.25 153 ILE A O 1
ATOM 1205 N N . LYS A 1 154 ? -36.670 9.299 25.830 1.00 45.00 154 LYS A N 1
ATOM 1206 C CA . LYS A 1 154 ? -37.760 9.242 26.804 1.00 45.00 154 LYS A CA 1
ATOM 1207 C C . LYS A 1 154 ? -38.515 10.564 26.710 1.00 45.00 154 LYS A C 1
ATOM 1209 O O . LYS A 1 154 ? -38.104 11.561 27.297 1.00 45.00 154 LYS A O 1
ATOM 1214 N N . THR A 1 155 ? -39.603 10.587 25.951 1.00 45.78 155 THR A N 1
ATOM 1215 C CA . THR A 1 155 ? -40.591 11.660 26.034 1.00 45.78 155 THR A CA 1
ATOM 1216 C C . THR A 1 155 ? -41.308 11.543 27.376 1.00 45.78 155 THR A C 1
ATOM 1218 O O . THR A 1 155 ? -42.119 10.648 27.590 1.00 45.78 155 THR A O 1
ATOM 1221 N N . ASN A 1 156 ? -40.970 12.440 28.305 1.00 46.62 156 ASN A N 1
ATOM 1222 C CA . ASN A 1 156 ? -41.777 12.682 29.496 1.00 46.62 156 ASN A CA 1
ATOM 1223 C C . ASN A 1 156 ? -43.126 13.267 29.063 1.00 46.62 156 ASN A C 1
ATOM 1225 O O . ASN A 1 156 ? -43.162 14.349 28.471 1.00 46.62 156 ASN A O 1
ATOM 1229 N N . LYS A 1 157 ? -44.218 12.577 29.392 1.00 43.59 157 LYS A N 1
ATOM 1230 C CA . LYS A 1 157 ? -45.526 13.195 29.586 1.00 43.59 157 LYS A CA 1
ATOM 1231 C C . LYS A 1 157 ? -46.303 12.443 30.655 1.00 43.59 157 LYS A C 1
ATOM 1233 O O . LYS A 1 157 ? -46.237 11.196 30.639 1.00 43.59 157 LYS A O 1
#

Organism: NCBI:txid334625

Secondary structure (DSSP, 8-state):
--------EEEEEEEPPPEEE--------------------EEEPPEEEEEEES--EE-S--GGGGGGTT-BHHHHHHHHHHHHHHHHHHHHHHHHHHHHHT-TTS-----------------------------PPPP--EEPPPPP---------

Sequence (157 aa):
DHNDCHFSCVVQYIIFPSHTITASKESLSDDEESELTEDDGELQLITECWVEPQNGVSFDCSNRNKFLEGLDYKEISQSFYAIDLEAISCLLTFEQTLILCQNDAIETPIDDIPVSNTESPQHNLKHSTSKLLGTSTPDIPLIMPPIPKSERIKTNK

InterPro domains:
  IPR033228 Protein SZT2 [PTHR14918] (5-123)

pLDDT: mean 71.02, std 20.64, range [36.69, 96.69]